Protein AF-A0A3C1GFJ0-F1 (afdb_monomer)

Solvent-accessible surface area (backbone atoms only — not comparable to full-atom values): 4600 Å² total; per-residue (Å²): 114,50,36,41,50,54,47,31,66,73,68,70,41,42,76,79,45,72,58,52,84,42,60,24,71,48,74,34,72,46,64,90,76,48,48,70,27,15,29,37,42,32,52,75,53,95,91,50,54,31,66,82,40,52,67,58,28,50,76,54,36,27,42,26,41,38,37,89,65,87,62,97,80,68,67,87,88,36,22,32,34,67

Sequence (82 aa):
MFTIEDVVRGTQGALVGGDLGVHASGASIDSRSLRVGEVFFAIRGWQQDGHAFVQDAAARGASCLVVHSLPDDLPSSVPVVL

Foldseek 3Di:
DAFLLVVCVVVVWDWPADDRRFAAPEEDQDLVPDAARYEHEQPCDPVDTSVVCQVSNVVRHHQEYEYPDDDPDHDRNHIYTD

Nearest PDB structures (foldseek):
  4cvm-assembly1_A  TM=8.624E-01  e=7.262E-07  Pseudomonas aeruginosa PAO1
  4cvk-assembly1_A  TM=8.297E-01  e=1.235E-06  Pseudomonas aeruginosa PAO1
  4c12-assembly1_A  TM=8.811E-01  e=2.928E-06  Staphylococcus aureus
  7b9e-assembly1_A  TM=7.818E-01  e=1.262E-05  Escherichia coli K-12
  2xja-assembly4_D  TM=7.997E-01  e=8.653E-05  Mycobacterium tuberculosis H37Rv

Mean predicted aligned error: 2.38 Å

Structure (mmCIF, N/CA/C/O backbone):
data_AF-A0A3C1GFJ0-F1
#
_entry.id   AF-A0A3C1GFJ0-F1
#
loop_
_atom_site.group_PDB
_atom_site.id
_atom_site.type_symbol
_atom_site.label_atom_id
_atom_site.label_alt_id
_atom_site.label_comp_id
_atom_site.label_asym_id
_atom_site.label_entity_id
_atom_site.label_seq_id
_atom_site.pdbx_PDB_ins_code
_atom_site.Cartn_x
_atom_site.Cartn_y
_atom_site.Cartn_z
_atom_site.occupancy
_atom_site.B_iso_or_equiv
_atom_site.auth_seq_id
_atom_site.auth_comp_id
_atom_site.auth_asym_id
_atom_site.auth_atom_id
_atom_site.pdbx_PDB_model_num
ATOM 1 N N . MET A 1 1 ? -9.531 10.707 7.352 1.00 85.12 1 MET A N 1
ATOM 2 C CA . MET A 1 1 ? -9.857 9.325 6.955 1.00 85.12 1 MET A CA 1
ATOM 3 C C . MET A 1 1 ? -10.337 9.384 5.519 1.00 85.12 1 MET A C 1
ATOM 5 O O . MET A 1 1 ? -11.108 10.287 5.215 1.00 85.12 1 MET A O 1
ATOM 9 N N . PHE A 1 2 ? -9.818 8.515 4.663 1.00 97.75 2 PHE A N 1
ATOM 10 C CA . PHE A 1 2 ? -10.118 8.439 3.225 1.00 97.75 2 PHE A CA 1
ATOM 11 C C . PHE A 1 2 ? -10.246 6.961 2.827 1.00 97.75 2 PHE A C 1
ATOM 13 O O . PHE A 1 2 ? -9.930 6.095 3.646 1.00 97.75 2 PHE A O 1
ATOM 20 N N . THR A 1 3 ? -10.767 6.648 1.645 1.00 98.50 3 THR A N 1
ATOM 21 C CA . THR A 1 3 ? -10.917 5.257 1.170 1.00 98.50 3 THR A CA 1
ATOM 22 C C . THR A 1 3 ? -9.775 4.844 0.247 1.00 98.50 3 THR A C 1
ATOM 24 O O . THR A 1 3 ? -8.995 5.678 -0.214 1.00 98.50 3 THR A O 1
ATOM 27 N N . ILE A 1 4 ? -9.669 3.553 -0.067 1.00 98.44 4 ILE A N 1
ATOM 28 C CA . ILE A 1 4 ? -8.721 3.091 -1.091 1.00 98.44 4 ILE A CA 1
ATOM 29 C C . ILE A 1 4 ? -9.140 3.571 -2.487 1.00 98.44 4 ILE A C 1
ATOM 31 O O . ILE A 1 4 ? -8.278 3.818 -3.326 1.00 98.44 4 ILE A O 1
ATOM 35 N N . GLU A 1 5 ? -10.428 3.837 -2.720 1.00 98.62 5 GLU A N 1
ATOM 36 C CA . GLU A 1 5 ? -10.870 4.588 -3.902 1.00 98.62 5 GLU A CA 1
ATOM 37 C C . GLU A 1 5 ? -10.212 5.977 -3.992 1.00 98.62 5 GLU A C 1
ATOM 39 O O . GLU A 1 5 ? -9.712 6.348 -5.056 1.00 98.62 5 GLU A O 1
ATOM 44 N N . ASP A 1 6 ? -10.137 6.725 -2.885 1.00 98.62 6 ASP A N 1
ATOM 45 C CA . ASP A 1 6 ? -9.447 8.022 -2.861 1.00 98.62 6 ASP A CA 1
ATOM 46 C C . ASP A 1 6 ? -7.949 7.873 -3.161 1.00 98.62 6 ASP A C 1
ATOM 48 O O . ASP A 1 6 ? -7.376 8.711 -3.859 1.00 98.62 6 ASP A O 1
ATOM 52 N N . VAL A 1 7 ? -7.316 6.791 -2.685 1.00 98.44 7 VAL A N 1
ATOM 53 C CA . VAL A 1 7 ? -5.909 6.476 -2.989 1.00 98.44 7 VAL A CA 1
ATOM 54 C C . VAL A 1 7 ? -5.726 6.241 -4.482 1.00 98.44 7 VAL A C 1
ATOM 56 O O . VAL A 1 7 ? -4.890 6.901 -5.089 1.00 98.44 7 VAL A O 1
ATOM 59 N N . VAL A 1 8 ? -6.533 5.363 -5.084 1.00 98.56 8 VAL A N 1
ATOM 60 C CA . VAL A 1 8 ? -6.496 5.065 -6.526 1.00 98.56 8 VAL A CA 1
ATOM 61 C C . VAL A 1 8 ? -6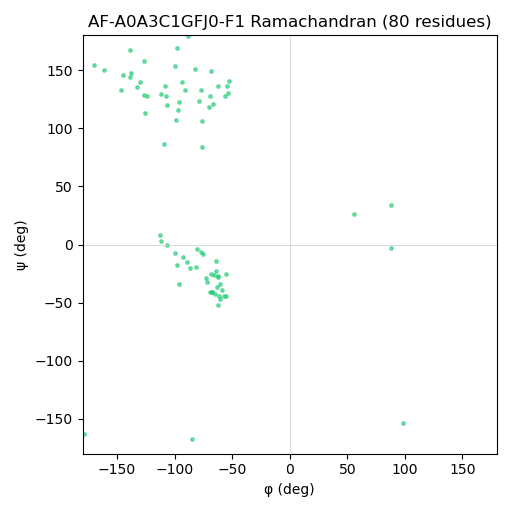.662 6.344 -7.350 1.00 98.56 8 VAL A C 1
ATOM 63 O O . VAL A 1 8 ? -5.907 6.586 -8.291 1.00 98.56 8 VAL A O 1
ATOM 66 N N . ARG A 1 9 ? -7.607 7.215 -6.971 1.00 98.44 9 ARG A N 1
ATOM 67 C CA . ARG A 1 9 ? -7.822 8.500 -7.656 1.00 98.44 9 ARG A CA 1
ATOM 68 C C . ARG A 1 9 ? -6.651 9.463 -7.462 1.00 98.44 9 ARG A C 1
ATOM 70 O O . ARG A 1 9 ? -6.270 10.139 -8.414 1.00 98.44 9 ARG A O 1
ATOM 77 N N . GLY A 1 10 ? -6.087 9.526 -6.256 1.00 97.94 10 GLY A N 1
ATOM 78 C CA . GLY A 1 10 ? -4.985 10.421 -5.903 1.00 97.94 10 GLY A CA 1
ATOM 79 C C . GLY A 1 10 ? -3.640 10.025 -6.514 1.00 97.94 10 GLY A C 1
ATOM 80 O O . GLY A 1 10 ? -2.844 10.903 -6.840 1.00 97.94 10 GLY A O 1
ATOM 81 N N . THR A 1 11 ? -3.390 8.728 -6.703 1.00 97.31 11 THR A N 1
ATOM 82 C CA . THR A 1 11 ? -2.172 8.218 -7.354 1.00 97.31 11 THR A CA 1
ATOM 83 C C . THR A 1 11 ? -2.311 8.095 -8.868 1.00 97.31 11 THR A C 1
ATOM 85 O O . THR A 1 11 ? -1.303 7.941 -9.549 1.00 97.31 11 THR A O 1
ATOM 88 N N . GLN A 1 12 ? -3.541 8.151 -9.393 1.00 97.69 12 GLN A N 1
ATOM 89 C CA . GLN A 1 12 ? -3.873 7.744 -10.765 1.00 97.69 12 GLN A CA 1
ATOM 90 C C . GLN A 1 12 ? -3.447 6.297 -11.078 1.00 97.69 12 GLN A C 1
ATOM 92 O O . GLN A 1 12 ? -3.185 5.964 -12.234 1.00 97.69 12 GLN A O 1
ATOM 97 N N . GLY A 1 13 ? -3.364 5.460 -10.042 1.00 96.81 13 GLY A N 1
ATOM 98 C CA . GLY A 1 13 ? -3.036 4.045 -10.156 1.00 96.81 13 GLY A CA 1
ATOM 99 C C . GLY A 1 13 ? -4.259 3.181 -10.455 1.0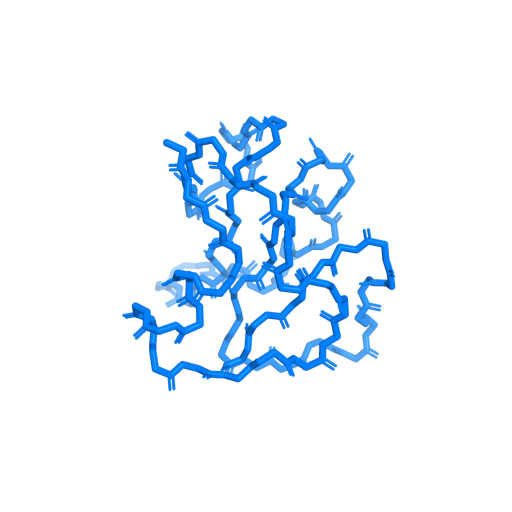0 96.81 13 GLY A C 1
ATOM 100 O O . GLY A 1 13 ? -5.346 3.670 -10.771 1.00 96.81 13 GLY A O 1
ATOM 101 N N . ALA A 1 14 ? -4.089 1.873 -10.312 1.00 97.88 14 ALA A N 1
ATOM 102 C CA . ALA A 1 14 ? -5.147 0.882 -10.431 1.00 97.88 14 ALA A CA 1
ATOM 103 C C . ALA A 1 14 ? -5.146 -0.066 -9.227 1.00 97.88 14 ALA A C 1
ATOM 105 O O . ALA A 1 14 ? -4.096 -0.511 -8.767 1.00 97.88 14 ALA A O 1
ATOM 106 N N . LEU A 1 15 ? -6.337 -0.418 -8.735 1.00 97.38 15 LEU A N 1
ATOM 107 C CA . LEU A 1 15 ? -6.470 -1.495 -7.759 1.00 97.38 15 LEU A CA 1
ATOM 108 C C . LEU A 1 15 ? -6.176 -2.828 -8.456 1.00 97.38 15 LEU A C 1
ATOM 110 O O . LEU A 1 15 ? -6.893 -3.219 -9.376 1.00 97.38 15 LEU A O 1
ATOM 114 N N . VAL A 1 16 ? -5.139 -3.526 -8.002 1.00 95.69 16 VAL A N 1
ATOM 115 C CA . VAL A 1 16 ? -4.753 -4.843 -8.537 1.00 95.69 16 VAL A CA 1
ATOM 116 C C . VAL A 1 16 ? -5.285 -5.998 -7.688 1.00 95.69 16 VAL A C 1
ATOM 118 O O . VAL A 1 16 ? -5.379 -7.124 -8.168 1.00 95.69 16 VAL A O 1
ATOM 121 N N . GLY A 1 17 ? -5.683 -5.724 -6.443 1.00 92.81 17 GLY A N 1
ATOM 122 C CA . GLY A 1 17 ? -6.327 -6.689 -5.557 1.00 92.81 17 GLY A CA 1
ATOM 123 C C . GLY A 1 17 ? -6.881 -6.034 -4.293 1.00 92.81 17 GLY A C 1
ATOM 124 O O . GLY A 1 17 ? -6.385 -4.993 -3.868 1.00 92.81 17 GLY A O 1
ATOM 125 N N . GLY A 1 18 ? -7.901 -6.652 -3.692 1.00 94.81 18 GLY A N 1
ATOM 126 C CA . GLY A 1 18 ? -8.559 -6.183 -2.466 1.00 94.81 18 GLY A CA 1
ATOM 127 C C . GLY A 1 18 ? -9.853 -5.401 -2.709 1.00 94.81 18 GLY A C 1
ATOM 128 O O . GLY A 1 18 ? -10.539 -5.621 -3.704 1.00 94.81 18 GLY A O 1
ATOM 129 N N . ASP A 1 19 ? -10.198 -4.519 -1.769 1.00 96.19 19 ASP A N 1
ATOM 130 C CA . ASP A 1 19 ? -11.466 -3.780 -1.727 1.00 96.19 19 ASP A CA 1
ATOM 131 C C . ASP A 1 19 ? -11.225 -2.259 -1.679 1.00 96.19 19 ASP A C 1
ATOM 133 O O . ASP A 1 19 ? -10.491 -1.758 -0.823 1.00 96.19 19 ASP A O 1
ATOM 137 N N . LEU A 1 20 ? -11.870 -1.523 -2.593 1.00 97.38 20 LEU A N 1
ATOM 138 C CA . LEU A 1 20 ? -11.830 -0.056 -2.670 1.00 97.38 20 LEU A CA 1
ATOM 139 C C . L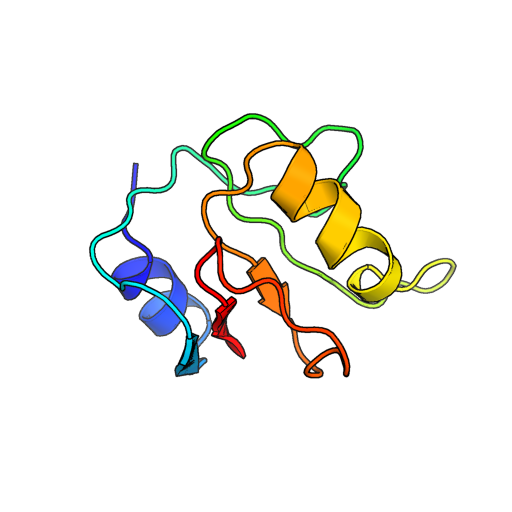EU A 1 20 ? -12.494 0.626 -1.464 1.00 97.38 20 LEU A C 1
ATOM 141 O O . LEU A 1 20 ? -12.144 1.761 -1.136 1.00 97.38 20 LEU A O 1
ATOM 145 N N . GLY A 1 21 ? -13.446 -0.049 -0.815 1.00 97.88 21 GLY A N 1
ATOM 146 C CA . GLY A 1 21 ? -14.210 0.470 0.319 1.00 97.88 21 GLY A CA 1
ATOM 147 C C . GLY A 1 21 ? -13.442 0.499 1.641 1.00 97.88 21 GLY A C 1
ATOM 148 O O . GLY A 1 21 ? -13.929 1.073 2.615 1.00 97.88 21 GLY A O 1
ATOM 149 N N . VAL A 1 22 ? -12.241 -0.088 1.698 1.00 97.88 22 VAL A N 1
ATOM 150 C CA . VAL A 1 22 ? -1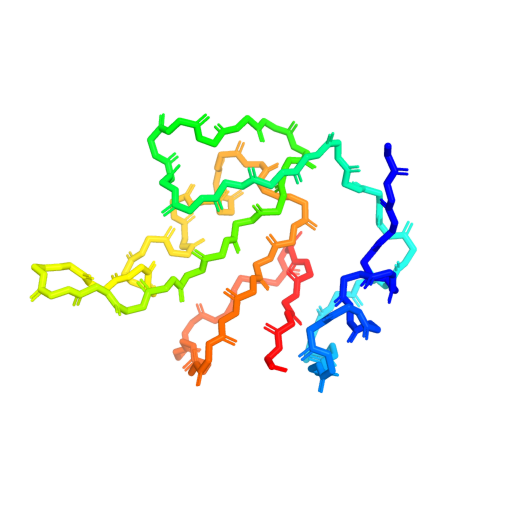1.402 -0.062 2.901 1.00 97.88 22 VAL A CA 1
ATOM 151 C C . VAL A 1 22 ? -11.021 1.379 3.242 1.00 97.88 22 VAL A C 1
ATOM 153 O O . VAL A 1 22 ? -10.658 2.178 2.377 1.00 97.88 22 VAL A O 1
ATOM 156 N N . HIS A 1 23 ? -11.099 1.721 4.526 1.00 98.25 23 HIS A N 1
ATOM 157 C CA . HIS A 1 23 ? -10.714 3.038 5.011 1.00 98.25 23 HIS A CA 1
ATOM 158 C C . HIS A 1 23 ? -9.263 3.078 5.486 1.00 98.25 23 HIS A C 1
ATOM 160 O O . HIS A 1 23 ? -8.806 2.201 6.220 1.00 98.25 23 HIS A O 1
ATOM 166 N N . ALA A 1 24 ? -8.588 4.177 5.161 1.00 98.19 24 ALA A N 1
ATOM 167 C CA . ALA A 1 24 ? -7.270 4.519 5.657 1.00 98.19 24 ALA A CA 1
ATOM 168 C C . ALA A 1 24 ? -7.315 5.690 6.651 1.00 98.19 24 ALA A C 1
ATOM 170 O O . ALA A 1 24 ? -7.986 6.713 6.447 1.00 98.19 24 ALA A O 1
ATOM 171 N N . SER A 1 25 ? -6.569 5.542 7.746 1.00 98.06 25 SER A N 1
ATOM 172 C CA . SER A 1 25 ? -6.413 6.551 8.800 1.00 98.06 25 SER A CA 1
ATOM 173 C C . SER A 1 25 ? -5.293 7.557 8.505 1.00 98.06 25 SER A C 1
ATOM 175 O O . SER A 1 25 ? -5.327 8.668 9.035 1.00 98.06 25 SER A O 1
ATOM 177 N N . GLY A 1 26 ? -4.352 7.203 7.627 1.00 98.06 26 GLY A N 1
ATOM 178 C CA . GLY A 1 26 ? -3.174 7.994 7.276 1.00 98.06 26 GLY A CA 1
ATOM 179 C C . GLY A 1 26 ? -2.316 7.299 6.216 1.00 98.06 26 GLY A C 1
ATOM 180 O O . GLY A 1 26 ? -2.780 6.380 5.540 1.00 98.06 26 GLY A O 1
ATOM 181 N N . ALA A 1 27 ? -1.067 7.737 6.075 1.00 98.00 27 ALA A N 1
ATOM 182 C CA . ALA A 1 27 ? -0.104 7.183 5.129 1.00 98.00 27 ALA A CA 1
ATOM 183 C C . ALA A 1 27 ? 1.315 7.204 5.714 1.00 98.00 27 ALA A C 1
ATOM 185 O O . ALA A 1 27 ? 1.681 8.149 6.413 1.00 98.00 27 ALA A O 1
ATOM 186 N N . SER A 1 28 ? 2.122 6.201 5.373 1.00 98.12 28 SER A N 1
ATOM 187 C CA . SER A 1 28 ? 3.538 6.108 5.727 1.00 98.12 28 SER A CA 1
ATOM 188 C C . SER A 1 28 ? 4.376 5.616 4.543 1.00 98.12 28 SER A C 1
ATOM 190 O O . SER A 1 28 ? 3.925 4.815 3.726 1.00 98.12 28 SER A O 1
ATOM 192 N N . ILE A 1 29 ? 5.622 6.088 4.475 1.00 97.12 29 ILE A N 1
ATOM 193 C CA . ILE A 1 29 ? 6.665 5.617 3.545 1.00 97.12 29 ILE A CA 1
ATOM 194 C C . ILE A 1 29 ? 7.742 4.782 4.265 1.00 97.12 29 ILE A C 1
ATOM 196 O O . ILE A 1 29 ? 8.705 4.339 3.647 1.00 97.12 29 ILE A O 1
ATOM 200 N N . AS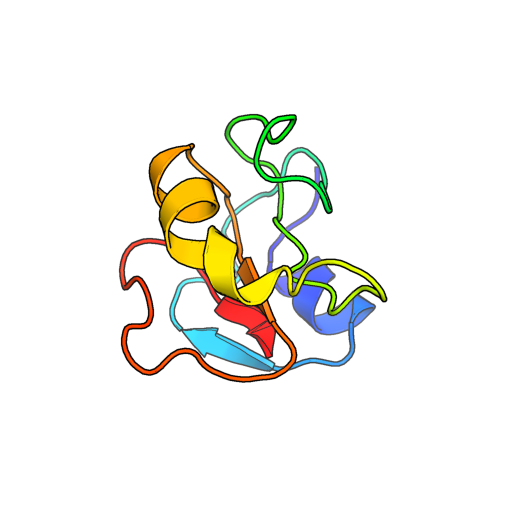P A 1 30 ? 7.614 4.604 5.584 1.00 96.06 30 ASP A N 1
ATOM 201 C CA . ASP A 1 30 ? 8.542 3.852 6.432 1.00 96.06 30 ASP A CA 1
ATOM 202 C C . ASP A 1 30 ? 7.748 2.792 7.206 1.00 96.06 30 ASP A C 1
ATOM 204 O O . ASP A 1 30 ? 6.912 3.114 8.054 1.00 96.06 30 ASP A O 1
ATOM 208 N N . SER A 1 31 ? 7.993 1.511 6.913 1.00 95.06 31 SER A N 1
ATOM 209 C CA . SER A 1 31 ? 7.243 0.408 7.527 1.00 95.06 31 SER A CA 1
ATOM 210 C C . SER A 1 31 ? 7.471 0.332 9.042 1.00 95.06 31 SER A C 1
ATOM 212 O O . SER A 1 31 ? 6.612 -0.148 9.779 1.00 95.06 31 SER A O 1
ATOM 214 N N . ARG A 1 32 ? 8.587 0.883 9.542 1.00 94.56 32 ARG A N 1
ATOM 215 C CA . ARG A 1 32 ? 8.930 0.890 10.972 1.00 94.56 32 ARG A CA 1
ATOM 216 C C . ARG A 1 32 ? 8.071 1.860 11.778 1.00 94.56 32 ARG A C 1
ATOM 218 O O . ARG A 1 32 ? 7.871 1.631 12.969 1.00 94.56 32 ARG A O 1
ATOM 225 N N . SER A 1 33 ? 7.595 2.938 11.155 1.00 96.06 33 SER A N 1
ATOM 226 C CA . SER A 1 33 ? 6.713 3.929 11.783 1.00 96.06 33 SER A CA 1
ATOM 227 C C . SER A 1 33 ? 5.237 3.731 11.434 1.00 96.06 33 SER A C 1
ATOM 229 O O . SER A 1 33 ? 4.396 4.409 12.026 1.00 96.06 33 SER A O 1
ATOM 231 N N . LEU A 1 34 ? 4.935 2.812 10.507 1.00 98.06 34 LEU A N 1
ATOM 232 C CA . LEU A 1 34 ? 3.584 2.510 10.050 1.00 98.06 34 LEU A CA 1
ATOM 233 C C . LEU A 1 34 ? 2.680 2.113 11.219 1.00 98.06 34 LEU A C 1
ATOM 235 O O . LEU A 1 34 ? 2.994 1.217 12.009 1.00 98.06 34 LEU A O 1
ATOM 239 N N . ARG A 1 35 ? 1.535 2.783 11.304 1.00 97.94 35 ARG A N 1
ATOM 240 C CA . ARG A 1 35 ? 0.473 2.485 12.261 1.00 97.94 35 ARG A CA 1
ATOM 241 C C . ARG A 1 35 ? -0.622 1.668 11.586 1.00 97.94 35 ARG A C 1
ATOM 243 O O . ARG A 1 35 ? -0.857 1.775 10.385 1.00 97.94 35 ARG A O 1
ATOM 250 N N . VAL A 1 36 ? -1.335 0.885 12.392 1.00 98.00 36 VAL A N 1
ATOM 251 C CA . VAL A 1 36 ? -2.501 0.121 11.932 1.00 98.00 36 VAL A CA 1
ATOM 252 C C . VAL A 1 36 ? -3.499 1.059 11.243 1.00 98.00 36 VAL A C 1
ATOM 254 O O . VAL A 1 36 ? -3.878 2.097 11.794 1.00 98.00 36 VAL A O 1
ATOM 257 N N . GLY A 1 37 ? -3.935 0.675 10.045 1.00 98.00 37 GLY A N 1
ATOM 258 C CA . GLY A 1 37 ? -4.884 1.430 9.232 1.00 98.00 37 GLY A CA 1
ATOM 259 C C . GLY A 1 37 ? -4.254 2.475 8.307 1.00 98.00 37 GLY A C 1
ATOM 260 O O . GLY A 1 37 ? -4.983 3.092 7.528 1.00 98.00 37 GLY A O 1
ATOM 261 N N . GLU A 1 38 ? -2.937 2.681 8.336 1.00 98.69 38 GLU A N 1
ATOM 262 C CA . GLU A 1 38 ? -2.258 3.573 7.390 1.00 98.69 38 GLU A CA 1
ATOM 263 C C . GLU A 1 38 ? -1.966 2.877 6.056 1.00 98.69 38 GLU A C 1
ATOM 265 O O . GLU A 1 38 ? -1.753 1.665 5.994 1.00 98.69 38 GLU A O 1
ATOM 270 N N . VAL A 1 39 ? -1.931 3.661 4.979 1.00 98.62 39 VAL A N 1
ATOM 271 C CA . VAL A 1 39 ? -1.443 3.211 3.672 1.00 98.62 39 VAL A CA 1
ATOM 272 C C . VAL A 1 39 ? 0.080 3.174 3.690 1.00 98.62 39 VAL A C 1
ATOM 274 O O . VAL A 1 39 ? 0.713 4.147 4.095 1.00 98.62 39 VAL A O 1
ATOM 277 N N . PHE A 1 40 ? 0.676 2.090 3.206 1.00 98.50 40 PHE A N 1
ATOM 278 C CA . PHE A 1 40 ? 2.115 2.015 2.987 1.00 98.50 40 PHE A CA 1
ATOM 279 C C . PHE A 1 40 ? 2.459 2.337 1.534 1.00 98.50 40 PHE A C 1
ATOM 281 O O . PHE A 1 40 ? 2.006 1.642 0.628 1.00 98.50 40 PHE A O 1
ATOM 288 N N . PHE A 1 41 ? 3.293 3.347 1.307 1.00 98.25 41 PHE A N 1
ATOM 289 C CA . PHE A 1 41 ? 3.829 3.664 -0.016 1.00 98.25 41 PHE A CA 1
ATOM 290 C C . PHE A 1 41 ? 5.237 3.081 -0.156 1.00 98.25 41 PHE A C 1
ATOM 292 O O . PHE A 1 41 ? 6.203 3.597 0.411 1.00 98.25 41 PHE A O 1
ATOM 299 N N . ALA A 1 42 ? 5.357 2.018 -0.947 1.00 97.19 42 ALA A N 1
ATOM 300 C CA . ALA A 1 42 ? 6.620 1.381 -1.281 1.00 97.19 42 ALA A CA 1
ATOM 301 C C . ALA A 1 42 ? 7.376 2.224 -2.320 1.00 97.19 42 ALA A C 1
ATOM 303 O O . ALA A 1 42 ? 7.297 2.003 -3.526 1.00 97.19 42 ALA A O 1
ATOM 304 N N . ILE A 1 43 ? 8.108 3.232 -1.850 1.00 96.00 43 ILE A N 1
ATOM 305 C CA . ILE A 1 43 ? 8.910 4.103 -2.713 1.00 96.00 43 ILE A CA 1
ATOM 306 C C . ILE A 1 43 ? 10.319 3.525 -2.850 1.00 96.00 43 ILE A C 1
ATOM 308 O O . ILE A 1 43 ? 10.970 3.189 -1.857 1.00 96.00 43 ILE A O 1
ATOM 312 N N . ARG A 1 44 ? 10.834 3.461 -4.081 1.00 95.31 44 ARG A N 1
ATOM 313 C CA . ARG A 1 44 ? 12.242 3.145 -4.323 1.00 95.31 44 ARG A CA 1
ATOM 314 C C . ARG A 1 44 ? 13.119 4.356 -4.008 1.00 95.31 44 ARG A C 1
ATOM 316 O O . ARG A 1 44 ? 13.145 5.333 -4.754 1.00 95.31 44 ARG A O 1
ATOM 323 N N . GLY A 1 45 ? 13.833 4.291 -2.890 1.00 92.38 45 GLY A N 1
ATOM 324 C CA . GLY A 1 45 ? 14.808 5.297 -2.484 1.00 92.38 45 GLY A CA 1
ATOM 325 C C . GLY A 1 45 ? 16.211 5.025 -3.032 1.00 92.38 45 GLY A C 1
ATOM 326 O O . GLY A 1 45 ? 16.473 4.021 -3.690 1.00 92.38 45 GLY A O 1
ATOM 327 N N . TRP A 1 46 ? 17.147 5.924 -2.712 1.00 93.62 46 TRP A N 1
ATOM 328 C CA . TRP A 1 46 ? 18.556 5.788 -3.104 1.00 93.62 46 TRP A CA 1
ATOM 329 C C . TRP A 1 46 ? 19.265 4.619 -2.405 1.00 93.62 46 TRP A C 1
ATOM 331 O O . TRP A 1 46 ? 20.065 3.919 -3.016 1.00 93.62 46 TRP A O 1
ATOM 341 N N . GLN A 1 47 ? 18.993 4.427 -1.110 1.00 93.50 47 GLN A N 1
ATOM 342 C CA . GLN A 1 47 ? 19.650 3.398 -0.294 1.00 93.50 47 GLN A CA 1
ATOM 343 C C . GLN A 1 47 ? 18.843 2.104 -0.190 1.00 93.50 47 GLN A C 1
ATOM 345 O O . GLN A 1 47 ? 19.422 1.031 -0.063 1.00 93.50 47 GLN A O 1
ATOM 350 N N . GLN A 1 48 ? 17.514 2.210 -0.176 1.00 94.25 48 GLN A N 1
ATOM 351 C CA . GLN A 1 48 ? 16.607 1.100 0.095 1.00 94.25 48 GLN A CA 1
ATOM 352 C C . GLN A 1 48 ? 15.412 1.166 -0.847 1.00 94.25 48 GLN A C 1
ATOM 354 O O . GLN A 1 48 ? 14.922 2.252 -1.166 1.00 94.25 48 GLN A O 1
ATOM 359 N N . ASP A 1 49 ? 14.939 -0.004 -1.257 1.00 95.38 49 ASP A N 1
ATOM 360 C CA . ASP A 1 49 ? 13.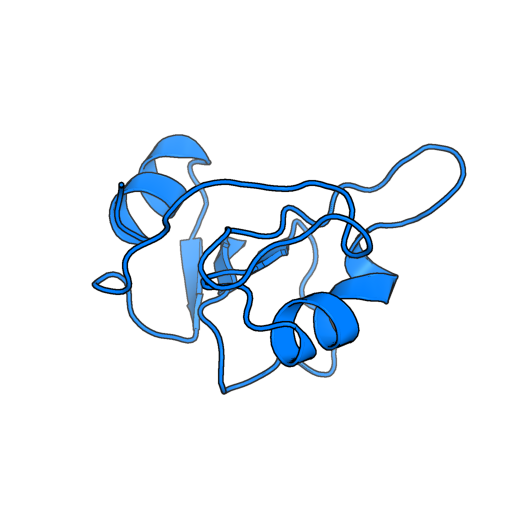717 -0.155 -2.031 1.00 95.38 49 ASP A CA 1
ATOM 361 C C . ASP A 1 49 ? 12.555 -0.513 -1.095 1.00 95.38 49 ASP A C 1
ATOM 363 O O . ASP A 1 49 ? 12.568 -1.574 -0.467 1.00 95.38 49 ASP A O 1
ATOM 367 N N . GLY A 1 50 ? 11.553 0.369 -0.996 1.00 95.88 50 GLY A N 1
ATOM 368 C CA . GLY A 1 50 ? 10.365 0.172 -0.163 1.00 95.88 50 GLY A CA 1
ATOM 369 C C . GLY A 1 50 ? 9.605 -1.126 -0.461 1.00 95.88 50 GLY A C 1
ATOM 370 O O . GLY A 1 50 ? 8.958 -1.673 0.431 1.00 95.88 50 GLY A O 1
ATOM 371 N N . HIS A 1 51 ? 9.726 -1.663 -1.681 1.00 96.12 51 HIS A N 1
ATOM 372 C CA . HIS A 1 51 ? 9.063 -2.907 -2.083 1.00 96.12 51 HIS A CA 1
ATOM 373 C C . HIS A 1 51 ? 9.535 -4.107 -1.264 1.00 96.12 51 HIS A C 1
ATOM 375 O O . HIS A 1 51 ? 8.762 -5.032 -1.041 1.00 96.12 51 HIS A O 1
ATOM 381 N N . ALA A 1 52 ? 10.763 -4.074 -0.738 1.00 95.12 52 ALA A N 1
ATOM 382 C CA . ALA A 1 52 ? 11.275 -5.125 0.137 1.00 95.12 52 ALA A CA 1
ATOM 383 C C . ALA A 1 52 ? 10.504 -5.240 1.470 1.00 95.12 52 ALA A C 1
ATOM 385 O O . ALA A 1 52 ? 10.645 -6.239 2.172 1.00 95.12 52 ALA A O 1
ATOM 386 N N . PHE A 1 53 ? 9.683 -4.243 1.822 1.00 96.00 53 PHE A N 1
ATOM 387 C CA . PHE A 1 53 ? 8.987 -4.153 3.108 1.00 96.00 53 PHE A CA 1
ATOM 388 C C . PHE A 1 53 ? 7.463 -4.293 3.004 1.00 96.00 53 PHE A C 1
ATOM 390 O O . PHE A 1 53 ? 6.770 -4.129 4.005 1.00 96.00 53 PHE A O 1
ATOM 397 N N . VAL A 1 54 ? 6.919 -4.634 1.831 1.00 95.81 54 VAL A N 1
ATOM 398 C CA . VAL A 1 54 ? 5.463 -4.792 1.629 1.00 95.81 54 VAL A CA 1
ATOM 399 C C . VAL A 1 54 ? 4.844 -5.853 2.543 1.00 95.81 54 VAL A C 1
ATOM 401 O O . VAL A 1 54 ? 3.769 -5.633 3.096 1.00 95.81 54 VAL A O 1
ATOM 404 N N . GLN A 1 55 ? 5.549 -6.964 2.769 1.00 95.44 55 GLN A N 1
ATOM 405 C CA . GLN A 1 55 ? 5.100 -8.031 3.669 1.00 95.44 55 GLN A CA 1
ATOM 406 C C . GLN A 1 55 ? 5.122 -7.587 5.141 1.00 95.44 55 GLN A C 1
ATOM 408 O O . GLN A 1 55 ? 4.178 -7.851 5.883 1.00 95.44 55 GLN A O 1
ATOM 413 N N . ASP A 1 56 ? 6.158 -6.851 5.560 1.00 95.62 56 ASP A N 1
ATOM 414 C CA . ASP A 1 56 ? 6.244 -6.276 6.912 1.00 95.62 56 ASP A CA 1
ATOM 415 C C . ASP A 1 56 ? 5.140 -5.229 7.138 1.00 95.62 56 ASP A C 1
ATOM 417 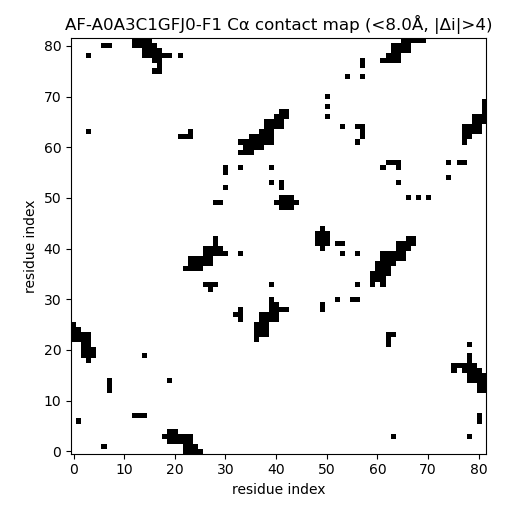O O . ASP A 1 56 ? 4.465 -5.256 8.165 1.00 95.62 56 ASP A O 1
ATOM 421 N N . ALA A 1 57 ? 4.880 -4.362 6.157 1.00 97.25 57 ALA A N 1
ATOM 422 C CA . ALA A 1 57 ? 3.795 -3.386 6.218 1.00 97.25 57 ALA A CA 1
ATOM 423 C C . ALA A 1 57 ? 2.414 -4.057 6.323 1.00 97.25 57 ALA A C 1
ATOM 425 O O . ALA A 1 57 ? 1.604 -3.669 7.168 1.00 97.25 57 ALA A O 1
ATOM 426 N N . ALA A 1 58 ? 2.158 -5.098 5.523 1.00 96.62 58 ALA A N 1
ATOM 427 C CA . ALA A 1 58 ? 0.925 -5.878 5.607 1.00 96.62 58 ALA A CA 1
ATOM 428 C C . ALA A 1 58 ? 0.768 -6.540 6.987 1.00 96.62 58 ALA A C 1
ATOM 430 O O . ALA A 1 58 ? -0.279 -6.404 7.621 1.00 96.62 58 ALA A O 1
ATOM 431 N N . ALA A 1 59 ? 1.823 -7.180 7.503 1.00 95.69 59 ALA A N 1
ATOM 432 C CA . ALA A 1 59 ? 1.821 -7.814 8.823 1.00 95.69 59 ALA A CA 1
ATOM 433 C C . ALA A 1 59 ? 1.598 -6.816 9.977 1.00 95.69 59 ALA A C 1
ATOM 435 O O . ALA A 1 59 ? 1.034 -7.175 11.011 1.00 95.69 59 ALA A O 1
ATOM 436 N N . ARG A 1 60 ? 1.998 -5.552 9.800 1.00 96.75 60 ARG A N 1
ATOM 437 C CA . ARG A 1 60 ? 1.760 -4.455 10.756 1.00 96.75 60 ARG A CA 1
ATOM 438 C C . ARG A 1 60 ? 0.357 -3.853 10.678 1.00 96.75 60 ARG A C 1
ATOM 440 O O . ARG A 1 60 ? 0.028 -2.997 11.497 1.00 96.75 60 ARG A O 1
ATOM 447 N N . GLY A 1 61 ? -0.474 -4.296 9.738 1.00 97.06 61 GLY A N 1
ATOM 448 C CA . GLY A 1 61 ? -1.847 -3.827 9.588 1.00 97.06 61 GLY A CA 1
ATOM 449 C C . GLY A 1 61 ? -1.977 -2.590 8.707 1.00 97.06 61 GLY A C 1
ATOM 450 O O . GLY A 1 61 ? -2.834 -1.744 8.978 1.00 97.06 61 GLY A O 1
ATOM 451 N N . ALA A 1 62 ? -1.141 -2.467 7.672 1.00 98.25 62 ALA A N 1
ATOM 452 C CA . ALA A 1 62 ? -1.390 -1.506 6.604 1.00 98.25 62 ALA A CA 1
ATOM 453 C C . ALA A 1 62 ? -2.793 -1.727 6.014 1.00 98.25 62 ALA A C 1
ATOM 455 O O . ALA A 1 62 ? -3.206 -2.863 5.781 1.00 98.25 62 ALA A O 1
ATOM 456 N N . SER A 1 63 ? -3.527 -0.643 5.769 1.00 98.19 63 SER A N 1
ATOM 457 C CA . SER A 1 63 ? -4.854 -0.704 5.136 1.00 98.19 63 SER A CA 1
ATOM 458 C C . SER A 1 63 ? -4.780 -0.825 3.617 1.00 98.19 63 SER A C 1
ATOM 460 O O . SER A 1 63 ? -5.753 -1.225 2.988 1.00 98.19 63 SER A O 1
ATOM 462 N N . CYS A 1 64 ? -3.637 -0.473 3.029 1.00 98.38 64 CYS A N 1
ATOM 463 C CA . CYS A 1 64 ? -3.347 -0.605 1.609 1.00 98.38 64 CYS A CA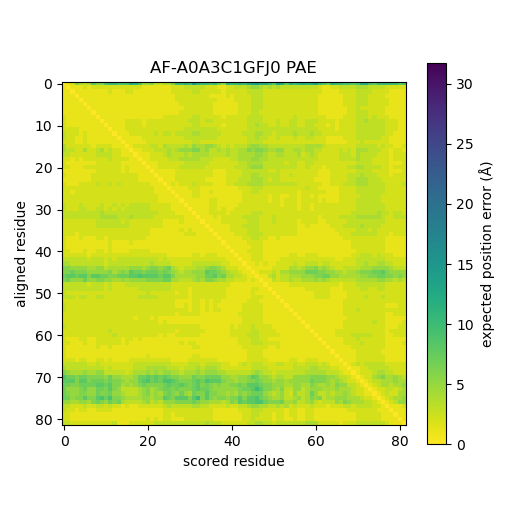 1
ATOM 464 C C . CYS A 1 64 ? -1.838 -0.546 1.380 1.00 98.38 64 CYS A C 1
ATOM 466 O O . CYS A 1 64 ? -1.118 0.142 2.108 1.00 98.38 64 CYS A O 1
ATOM 468 N N . LEU A 1 65 ? -1.377 -1.224 0.336 1.00 98.31 65 LEU A N 1
ATOM 469 C CA . LEU A 1 65 ? -0.027 -1.106 -0.196 1.00 98.31 65 LEU A CA 1
ATOM 470 C C . LEU A 1 65 ? -0.089 -0.353 -1.525 1.00 98.31 65 LEU A C 1
ATOM 472 O O . LEU A 1 65 ? -0.848 -0.736 -2.410 1.00 98.31 65 LEU A O 1
ATOM 476 N N . VAL A 1 66 ? 0.702 0.703 -1.675 1.00 98.25 66 VAL A N 1
ATOM 477 C CA . VAL A 1 66 ? 0.922 1.369 -2.962 1.00 98.25 66 VAL A CA 1
ATOM 478 C C . VAL A 1 66 ? 2.319 1.017 -3.439 1.00 98.25 66 VAL A C 1
ATOM 480 O O . VAL A 1 66 ? 3.299 1.300 -2.749 1.00 98.25 66 VAL A O 1
ATOM 483 N N . VAL A 1 67 ? 2.403 0.389 -4.604 1.00 97.31 67 VAL A N 1
ATOM 484 C CA . VAL A 1 67 ? 3.643 -0.101 -5.213 1.00 97.31 67 VAL A CA 1
ATOM 485 C C . VAL A 1 67 ? 3.763 0.441 -6.634 1.00 97.31 67 VAL A C 1
ATOM 487 O O . VAL A 1 67 ? 2.762 0.792 -7.236 1.00 97.31 67 VAL A O 1
ATOM 490 N N . HIS A 1 68 ? 4.970 0.496 -7.193 1.00 95.56 68 HIS A N 1
ATOM 491 C CA . HIS A 1 68 ? 5.168 0.781 -8.626 1.00 95.56 68 HIS A CA 1
ATOM 492 C C . HIS A 1 68 ? 5.707 -0.438 -9.395 1.00 95.56 68 HIS A C 1
ATOM 494 O O . HIS A 1 68 ? 6.047 -0.354 -10.574 1.00 95.56 68 HIS A O 1
ATOM 500 N N . SER A 1 69 ? 5.859 -1.569 -8.707 1.00 94.44 69 SER A N 1
ATOM 501 C CA . SER A 1 69 ? 6.163 -2.880 -9.270 1.00 94.44 69 SER A CA 1
ATOM 502 C C . SER A 1 69 ? 5.464 -3.927 -8.419 1.00 94.44 69 SER A C 1
ATOM 504 O O . SER A 1 69 ? 5.563 -3.890 -7.192 1.00 94.44 69 SER A O 1
ATOM 506 N N . LEU A 1 70 ? 4.773 -4.871 -9.054 1.00 91.00 70 LEU A N 1
ATOM 507 C CA . LEU A 1 70 ? 4.118 -5.952 -8.325 1.00 91.00 70 LEU A CA 1
ATOM 508 C C . LEU A 1 70 ? 5.182 -6.894 -7.738 1.00 91.00 70 LEU A C 1
ATOM 510 O O . LEU A 1 70 ? 6.063 -7.324 -8.487 1.00 91.00 70 LEU A O 1
ATOM 514 N N . PRO A 1 71 ? 5.145 -7.205 -6.430 1.00 82.44 71 PRO A N 1
ATOM 515 C CA . PRO A 1 71 ? 5.932 -8.302 -5.880 1.00 82.44 71 PRO A CA 1
ATOM 516 C C . PRO A 1 71 ? 5.402 -9.647 -6.394 1.00 82.44 71 PRO A C 1
ATOM 518 O O . PRO A 1 71 ? 4.199 -9.794 -6.611 1.00 82.44 71 PRO A O 1
ATOM 521 N N . ASP A 1 72 ? 6.287 -10.637 -6.536 1.00 85.88 72 ASP A N 1
ATOM 522 C CA . ASP A 1 72 ? 5.901 -11.999 -6.945 1.00 85.88 72 ASP A CA 1
ATOM 523 C C . ASP A 1 72 ? 4.919 -12.643 -5.951 1.00 85.88 72 ASP A C 1
ATOM 525 O O . ASP A 1 72 ? 4.026 -13.392 -6.341 1.00 85.88 72 ASP A O 1
ATOM 529 N N . ASP A 1 73 ? 5.074 -12.321 -4.664 1.00 86.06 73 ASP A N 1
ATOM 530 C CA . ASP A 1 73 ? 4.206 -12.771 -3.579 1.00 86.06 73 ASP A CA 1
ATOM 531 C C . ASP A 1 73 ? 3.371 -11.594 -3.063 1.00 86.06 73 ASP A C 1
ATOM 533 O O . ASP A 1 73 ? 3.774 -10.855 -2.156 1.00 86.06 73 ASP A O 1
ATOM 537 N N . LEU A 1 74 ? 2.231 -11.363 -3.717 1.00 83.69 74 LEU A N 1
ATOM 538 C CA . LEU A 1 74 ? 1.304 -10.292 -3.371 1.00 83.69 74 LEU A CA 1
ATOM 539 C C . LEU A 1 74 ? 0.457 -10.712 -2.155 1.00 83.69 74 LEU A C 1
ATOM 541 O O . LEU A 1 74 ? -0.243 -11.726 -2.228 1.00 83.69 74 LEU A O 1
ATOM 545 N N . PRO A 1 75 ? 0.451 -9.949 -1.049 1.00 86.06 75 PRO A N 1
ATOM 546 C CA . PRO A 1 75 ? -0.353 -10.312 0.110 1.00 86.06 75 PRO A CA 1
ATOM 547 C C . PRO A 1 75 ? -1.848 -10.211 -0.223 1.00 86.06 75 PRO A C 1
ATOM 549 O O . PRO A 1 75 ? -2.356 -9.144 -0.556 1.00 86.06 75 PRO A O 1
ATOM 552 N N . SER A 1 76 ? -2.578 -11.321 -0.093 1.00 86.94 76 SER A N 1
ATOM 553 C CA . SER A 1 76 ? -4.014 -11.390 -0.410 1.00 86.94 76 SER A CA 1
ATOM 554 C C . SER A 1 76 ? -4.925 -10.771 0.659 1.00 86.94 76 SER A C 1
ATOM 556 O O . SER A 1 76 ? -6.139 -10.713 0.477 1.00 86.94 76 SER A O 1
ATOM 558 N N . SER A 1 77 ? -4.366 -10.368 1.803 1.00 89.12 77 SER A N 1
ATOM 559 C CA . SER A 1 77 ? -5.094 -9.842 2.965 1.00 89.12 77 SER A CA 1
ATOM 560 C C . SER A 1 77 ? -5.234 -8.319 2.980 1.00 89.12 77 SER A C 1
ATOM 562 O O . SER A 1 77 ? -5.985 -7.797 3.802 1.00 89.12 77 SER A O 1
ATOM 564 N N . VAL A 1 78 ? -4.521 -7.605 2.104 1.00 95.44 78 VAL A N 1
ATOM 565 C CA . VAL A 1 78 ? -4.460 -6.138 2.091 1.00 95.44 78 VAL A CA 1
ATOM 566 C C . VAL A 1 78 ? -4.671 -5.639 0.659 1.00 95.44 78 VAL A C 1
ATOM 568 O O . VAL A 1 78 ? -4.080 -6.203 -0.260 1.00 95.44 78 VAL A O 1
ATOM 571 N N . PRO A 1 79 ? -5.490 -4.593 0.438 1.00 97.75 79 PRO A N 1
ATOM 572 C CA . PRO A 1 79 ? -5.594 -3.941 -0.859 1.00 97.75 79 PRO A CA 1
ATOM 573 C C . PRO A 1 79 ? -4.238 -3.505 -1.417 1.00 97.75 79 PRO A C 1
ATOM 575 O O . PRO A 1 79 ? -3.386 -2.999 -0.683 1.00 97.75 79 PRO A O 1
ATOM 578 N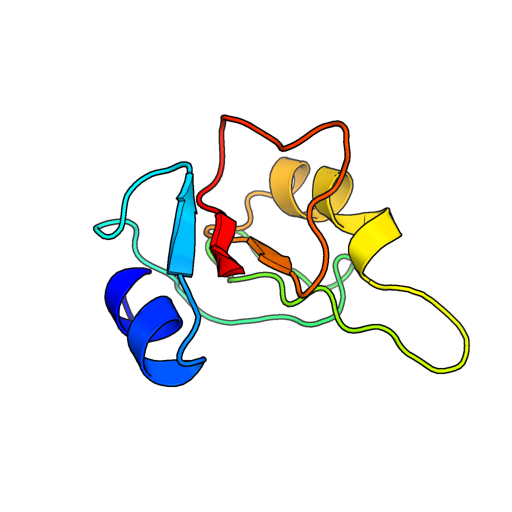 N . VAL A 1 80 ? -4.053 -3.662 -2.726 1.00 97.81 80 VAL A N 1
ATOM 579 C CA . VAL A 1 80 ? -2.832 -3.242 -3.421 1.00 97.81 80 VAL A CA 1
ATOM 580 C C . VAL A 1 80 ? -3.186 -2.348 -4.602 1.00 97.81 80 VAL A C 1
ATOM 582 O O . VAL A 1 80 ? -4.010 -2.711 -5.445 1.00 97.81 80 VAL A O 1
ATOM 585 N N . VAL A 1 81 ? -2.543 -1.185 -4.656 1.00 98.12 81 VAL A N 1
ATOM 586 C CA . VAL A 1 81 ? -2.635 -0.202 -5.739 1.00 98.12 81 VAL A CA 1
ATOM 587 C C . VAL A 1 81 ? -1.296 -0.153 -6.472 1.00 98.12 81 VAL A C 1
ATOM 589 O O . VAL A 1 81 ? -0.252 -0.025 -5.828 1.00 98.12 81 VAL A O 1
ATOM 592 N N . LEU A 1 82 ? -1.345 -0.267 -7.802 1.00 96.94 82 LEU A N 1
ATOM 593 C CA . LEU A 1 82 ? -0.206 -0.161 -8.721 1.00 96.94 82 LEU A CA 1
ATOM 594 C C . LEU A 1 82 ? -0.255 1.149 -9.511 1.00 96.94 82 LEU A C 1
ATOM 596 O O . LEU A 1 82 ? -1.373 1.510 -9.943 1.00 96.94 82 LEU A O 1
#

pLDDT: mean 95.74, std 3.72, range [82.44, 98.69]

Radius of gyration: 11.18 Å; Cα contacts (8 Å, |Δi|>4): 177; chains: 1; bounding box: 34×23×23 Å

Secondary structure (DSSP, 8-state):
-EEHHHHHHHHT--EEES-TT-EESEEES-TTTPPTTEEEE--B-SS-BGGGGHHHHHHTT-SEEE-SS--SS--TTS-EE-